Protein AF-A0A2V7YLG4-F1 (afdb_monomer_lite)

Structure (mmCIF, N/CA/C/O backbone):
data_AF-A0A2V7YLG4-F1
#
_entry.id   AF-A0A2V7YLG4-F1
#
loop_
_atom_site.group_PDB
_atom_site.id
_atom_site.type_symbol
_atom_site.label_atom_id
_atom_site.label_alt_id
_atom_site.label_comp_id
_atom_site.label_asym_id
_atom_site.label_entity_id
_atom_site.label_seq_id
_atom_site.pdbx_PDB_ins_code
_atom_site.Cartn_x
_atom_site.Cartn_y
_atom_site.Cartn_z
_atom_site.occupancy
_atom_site.B_iso_or_equiv
_atom_site.auth_seq_id
_atom_site.auth_comp_id
_atom_site.auth_asym_id
_atom_site.auth_atom_id
_atom_site.pdbx_PDB_model_num
ATOM 1 N N . MET A 1 1 ? -43.486 5.850 21.474 1.00 38.31 1 MET A N 1
ATOM 2 C CA . MET A 1 1 ? -43.809 6.821 20.405 1.00 38.31 1 MET A CA 1
ATOM 3 C C . MET A 1 1 ? -42.663 6.849 19.406 1.00 38.31 1 MET A C 1
ATOM 5 O O . MET A 1 1 ? -41.556 7.203 19.781 1.00 38.31 1 MET A O 1
ATOM 9 N N . ARG A 1 2 ? -42.904 6.390 18.172 1.00 46.25 2 ARG A N 1
ATOM 10 C CA . ARG A 1 2 ? -41.951 6.479 17.057 1.00 46.25 2 ARG A CA 1
ATOM 11 C C . ARG A 1 2 ? -42.142 7.842 16.396 1.00 46.25 2 ARG A C 1
ATOM 13 O O . ARG A 1 2 ? -43.247 8.128 15.953 1.00 46.25 2 ARG A O 1
ATOM 20 N N . SER A 1 3 ? -41.095 8.655 16.320 1.00 42.88 3 SER A N 1
ATOM 21 C CA . SER A 1 3 ? -41.074 9.831 15.449 1.00 42.88 3 SER A CA 1
ATOM 22 C C . SER A 1 3 ? -39.848 9.716 14.562 1.00 42.88 3 SER A C 1
ATOM 24 O O . SER A 1 3 ? -38.721 9.927 15.000 1.00 42.88 3 SER A O 1
ATOM 26 N N . GLY A 1 4 ? -40.081 9.256 13.337 1.00 45.41 4 GLY A N 1
ATOM 27 C CA . GLY A 1 4 ? -39.097 9.260 12.272 1.00 45.41 4 GLY A CA 1
ATOM 28 C C . GLY A 1 4 ? -39.316 10.475 11.387 1.00 45.41 4 GLY A C 1
ATOM 29 O O . GLY A 1 4 ? -40.448 10.729 10.989 1.00 45.41 4 GLY A O 1
ATOM 30 N N . ARG A 1 5 ? -38.227 11.163 11.046 1.00 43.59 5 ARG A N 1
ATOM 31 C CA . ARG A 1 5 ? -38.021 11.858 9.769 1.00 43.59 5 ARG A CA 1
ATOM 32 C C . ARG A 1 5 ? -36.516 11.909 9.526 1.00 43.59 5 ARG A C 1
ATOM 34 O O . ARG A 1 5 ? -35.814 12.654 10.196 1.00 43.59 5 ARG A O 1
ATOM 41 N N . ILE A 1 6 ? -36.032 11.109 8.581 1.00 44.06 6 ILE A N 1
ATOM 42 C CA . ILE A 1 6 ? -34.740 11.349 7.940 1.00 44.06 6 ILE A CA 1
ATOM 43 C C . ILE A 1 6 ? -35.091 11.935 6.576 1.00 44.06 6 ILE A C 1
ATOM 45 O O . ILE A 1 6 ? -35.521 11.215 5.678 1.00 44.06 6 ILE A O 1
ATOM 49 N N . SER A 1 7 ? -34.998 13.256 6.454 1.00 42.47 7 SER A N 1
ATOM 50 C CA . SER A 1 7 ? -35.073 13.924 5.158 1.00 42.47 7 SER A CA 1
ATOM 51 C C . SER A 1 7 ? -33.757 13.666 4.431 1.00 42.47 7 SER A C 1
ATOM 53 O O . SER A 1 7 ? -32.727 14.237 4.780 1.00 42.47 7 SER A O 1
ATOM 55 N N . ALA A 1 8 ? -33.785 12.768 3.449 1.00 45.44 8 ALA A N 1
ATOM 56 C CA . ALA A 1 8 ? -32.653 12.478 2.582 1.00 45.44 8 ALA A CA 1
ATOM 57 C C . ALA A 1 8 ? -32.563 13.541 1.475 1.00 45.44 8 ALA A C 1
ATOM 59 O O . ALA A 1 8 ? -33.150 13.400 0.406 1.00 45.44 8 ALA A O 1
ATOM 60 N N . GLY A 1 9 ? -31.832 14.619 1.751 1.00 39.34 9 GLY A N 1
ATOM 61 C CA . GLY A 1 9 ? -31.178 15.411 0.715 1.00 39.34 9 GLY A CA 1
ATOM 62 C C . GLY A 1 9 ? -29.751 14.895 0.568 1.00 39.34 9 GLY A C 1
ATOM 63 O O . GLY A 1 9 ? -29.034 14.815 1.563 1.00 39.34 9 GLY A O 1
ATOM 64 N N . LEU A 1 10 ? -29.346 14.506 -0.642 1.00 50.34 10 LEU A N 1
ATOM 65 C CA . LEU A 1 10 ? -27.960 14.154 -0.959 1.00 50.34 10 LEU A CA 1
ATOM 66 C C . LEU A 1 10 ? -27.078 15.402 -0.798 1.00 50.34 10 LEU A C 1
ATOM 68 O O . LEU A 1 10 ? -26.849 16.142 -1.749 1.00 50.34 10 LEU A O 1
ATOM 72 N N . ALA A 1 11 ? -26.612 15.645 0.424 1.00 51.00 11 ALA A N 1
ATOM 73 C CA . ALA A 1 11 ? -25.579 16.617 0.734 1.00 51.00 11 ALA A CA 1
ATOM 74 C C . ALA A 1 11 ? -24.262 15.862 0.943 1.00 51.00 11 ALA A C 1
ATOM 76 O O . ALA A 1 11 ? -24.116 15.086 1.889 1.00 51.00 11 ALA A O 1
ATOM 77 N N . LEU A 1 12 ? -23.297 16.080 0.050 1.00 59.91 12 LEU A N 1
ATOM 78 C CA . LEU A 1 12 ? -21.903 15.722 0.298 1.00 59.91 12 LEU A CA 1
ATOM 79 C C . LEU A 1 12 ? -21.406 16.539 1.501 1.00 59.91 12 LEU A C 1
ATOM 81 O O . LEU A 1 12 ? -21.325 17.760 1.424 1.00 59.91 12 LEU A O 1
ATOM 85 N N . GLY A 1 13 ? -21.082 15.850 2.600 1.00 60.09 13 GLY A N 1
ATOM 86 C CA . GLY A 1 13 ? -20.303 16.395 3.715 1.00 60.09 13 GLY A CA 1
ATOM 87 C C . GLY A 1 13 ? -21.036 17.386 4.621 1.00 60.09 13 GLY A C 1
ATOM 88 O O . GLY A 1 13 ? -20.608 18.527 4.760 1.00 60.09 13 GLY A O 1
ATOM 89 N N . VAL A 1 14 ? -22.102 16.959 5.302 1.00 60.97 14 VAL A N 1
ATOM 90 C CA . VAL A 1 14 ? -22.612 17.719 6.454 1.00 60.97 14 VAL A CA 1
ATOM 91 C C . VAL A 1 14 ? -21.667 17.462 7.627 1.00 60.97 14 VAL A C 1
ATOM 93 O O . VAL A 1 14 ? -21.508 16.319 8.052 1.00 60.97 14 VAL A O 1
ATOM 96 N N . GLY A 1 15 ? -21.006 18.517 8.109 1.00 63.91 15 GLY A N 1
ATOM 97 C CA . GLY A 1 15 ? -20.084 18.462 9.239 1.00 63.91 15 GLY A CA 1
ATOM 98 C C . GLY A 1 15 ? -20.705 17.754 10.442 1.00 63.91 15 GLY A C 1
ATOM 99 O O . GLY A 1 15 ? -21.660 18.240 11.042 1.00 63.91 15 GLY A O 1
ATOM 100 N N . GLY A 1 16 ? -20.144 16.598 10.781 1.00 75.50 16 GLY A N 1
ATOM 101 C CA . GLY A 1 16 ? -20.415 15.854 12.003 1.00 75.50 16 GLY A CA 1
ATOM 102 C C . GLY A 1 16 ? -19.095 15.592 12.717 1.00 75.50 16 GLY A C 1
ATOM 103 O O . GLY A 1 16 ? -18.063 15.405 12.068 1.00 75.50 16 GLY A O 1
ATOM 104 N N . GLN A 1 17 ? -19.105 15.609 14.049 1.00 85.06 17 GLN A N 1
ATOM 105 C CA . GLN A 1 17 ? -17.917 15.244 14.818 1.00 85.06 17 GLN A CA 1
ATOM 106 C C . GLN A 1 17 ? -17.560 13.781 14.545 1.00 85.06 17 GLN A C 1
ATOM 108 O O . GLN A 1 17 ? -18.426 12.906 14.597 1.00 85.06 17 GLN A O 1
ATOM 113 N N . ALA A 1 18 ? -16.283 13.514 14.270 1.00 88.06 18 ALA A N 1
ATOM 114 C CA . ALA A 1 18 ? -15.790 12.151 14.157 1.00 88.06 18 ALA A CA 1
ATOM 115 C C . ALA A 1 18 ? -15.971 11.435 15.505 1.00 88.06 18 ALA A C 1
ATOM 117 O O . ALA A 1 18 ? -15.429 11.863 16.524 1.00 88.06 18 ALA A O 1
ATOM 118 N N . THR A 1 19 ? -16.744 10.352 15.513 1.00 92.00 19 THR A N 1
ATOM 119 C CA . THR A 1 19 ? -16.900 9.489 16.686 1.00 92.00 19 THR A CA 1
ATOM 120 C C . THR A 1 19 ? -15.867 8.374 16.631 1.00 92.00 19 THR A C 1
ATOM 122 O O . THR A 1 19 ? -15.816 7.630 15.650 1.00 92.00 19 THR A O 1
ATOM 125 N N . CYS A 1 20 ? -15.071 8.228 17.686 1.00 93.69 20 CYS A N 1
ATOM 126 C CA . CYS A 1 20 ? -14.051 7.187 17.781 1.00 93.69 20 CYS A CA 1
ATOM 127 C C . CYS A 1 20 ? -14.542 6.012 18.638 1.00 93.69 20 CYS A C 1
ATOM 129 O O . CYS A 1 20 ? -15.248 6.199 19.625 1.00 93.69 20 CYS A O 1
ATOM 131 N N . THR A 1 21 ? -14.124 4.800 18.281 1.00 96.19 21 THR A N 1
ATOM 132 C CA . THR A 1 21 ? -14.285 3.579 19.084 1.00 96.19 21 THR A CA 1
ATOM 133 C C . THR A 1 21 ? -13.039 2.705 18.920 1.00 96.19 21 THR A C 1
ATOM 135 O O . THR A 1 21 ? -12.197 2.990 18.064 1.00 96.19 21 THR A O 1
ATOM 138 N N . THR A 1 22 ? -12.885 1.655 19.729 1.00 96.38 22 THR A N 1
ATOM 139 C CA . THR A 1 22 ? -11.773 0.710 19.554 1.00 96.38 22 THR A CA 1
ATOM 140 C C . THR A 1 22 ? -12.001 -0.163 18.322 1.00 96.38 22 THR A C 1
ATOM 142 O O . THR A 1 22 ? -13.138 -0.472 17.957 1.00 96.38 22 THR A O 1
ATOM 145 N N . ALA A 1 23 ? -10.912 -0.598 17.685 1.00 94.75 23 ALA A N 1
ATOM 146 C CA . ALA A 1 23 ? -10.998 -1.511 16.549 1.00 94.75 23 ALA A CA 1
ATOM 147 C C . ALA A 1 23 ? -11.717 -2.818 16.928 1.00 94.75 23 ALA A C 1
ATOM 149 O O . ALA A 1 23 ? -12.537 -3.302 16.160 1.00 94.75 23 ALA A O 1
ATOM 150 N N . GLU A 1 24 ? -11.471 -3.353 18.125 1.00 96.88 24 GLU A N 1
ATOM 151 C CA . GLU A 1 24 ? -12.115 -4.584 18.604 1.00 96.88 24 GLU A CA 1
ATOM 152 C C . GLU A 1 24 ? -13.618 -4.410 18.825 1.00 96.88 24 GLU A C 1
ATOM 154 O O . GLU A 1 24 ? -14.400 -5.263 18.408 1.00 96.88 24 GLU A O 1
ATOM 159 N N . ALA A 1 25 ? -14.040 -3.286 19.417 1.00 97.12 25 ALA A N 1
ATOM 160 C CA . ALA A 1 25 ? -15.457 -2.982 19.590 1.00 97.12 25 ALA A CA 1
ATOM 161 C C . ALA A 1 25 ? -16.161 -2.793 18.238 1.00 97.12 25 ALA A C 1
ATOM 163 O O . ALA A 1 25 ? -17.306 -3.209 18.084 1.00 97.12 25 ALA A O 1
ATOM 164 N N . TRP A 1 26 ? -15.480 -2.199 17.253 1.00 96.56 26 TRP A N 1
ATOM 165 C CA . TRP A 1 26 ? -16.018 -2.030 15.902 1.00 96.56 26 TRP A CA 1
ATOM 166 C C . TRP A 1 26 ? -16.092 -3.350 15.122 1.00 96.56 26 TRP A C 1
ATOM 168 O O . TRP A 1 26 ? -17.088 -3.617 14.455 1.00 96.56 26 TRP A O 1
ATOM 178 N N . LEU A 1 27 ? -15.052 -4.185 15.214 1.00 96.00 27 LEU A N 1
ATOM 179 C CA . LEU A 1 27 ? -14.948 -5.460 14.498 1.00 96.00 27 LEU A CA 1
ATOM 180 C C . LEU A 1 27 ? -15.719 -6.606 15.172 1.00 96.00 27 LEU A C 1
ATOM 182 O O . LEU A 1 27 ? -15.936 -7.637 14.538 1.00 96.00 27 LEU A O 1
ATOM 186 N N . GLY A 1 28 ? -16.081 -6.471 16.452 1.00 97.00 28 GLY A N 1
ATOM 187 C CA . GLY A 1 28 ? -16.725 -7.527 17.242 1.00 97.00 28 GLY A CA 1
ATOM 188 C C . GLY A 1 28 ? -15.820 -8.730 17.537 1.00 97.00 28 GLY A C 1
ATOM 189 O O . GLY A 1 28 ? -16.311 -9.813 17.847 1.00 97.00 28 GLY A O 1
ATOM 190 N N . ARG A 1 29 ? -14.500 -8.566 17.410 1.00 96.19 29 ARG A N 1
ATOM 191 C CA . ARG A 1 29 ? -13.491 -9.610 17.645 1.00 96.19 29 ARG A CA 1
ATOM 192 C C . ARG A 1 29 ? -12.207 -8.994 18.173 1.00 96.19 29 ARG A C 1
ATOM 194 O O . ARG A 1 29 ? -11.919 -7.834 17.884 1.00 96.19 29 ARG A O 1
ATOM 201 N N . SER A 1 30 ? -11.420 -9.797 18.884 1.00 94.62 30 SER A N 1
ATOM 202 C CA . SER A 1 30 ? -10.083 -9.374 19.291 1.00 94.62 30 SER A CA 1
ATOM 203 C C . SER A 1 30 ? -9.149 -9.270 18.082 1.00 94.62 30 SER A C 1
ATOM 205 O O . SER A 1 30 ? -9.327 -9.970 17.073 1.00 94.62 30 SER A O 1
ATOM 207 N N . LEU A 1 31 ? -8.188 -8.352 18.170 1.00 91.81 31 LEU A N 1
ATOM 208 C CA . LEU A 1 31 ? -7.134 -8.211 17.171 1.00 91.81 31 LEU A CA 1
ATOM 209 C C . LEU A 1 31 ? -6.133 -9.365 17.279 1.00 91.81 31 LEU A C 1
ATOM 211 O O . LEU A 1 31 ? -5.921 -9.932 18.348 1.00 91.81 31 LEU A O 1
ATOM 215 N N . GLU A 1 32 ? -5.487 -9.692 16.160 1.00 89.38 32 GLU A N 1
ATOM 216 C CA . GLU A 1 32 ? -4.364 -10.629 16.183 1.00 89.38 32 GLU A CA 1
ATOM 217 C C . GLU A 1 32 ? -3.224 -10.033 17.030 1.00 89.38 32 GLU A C 1
ATOM 219 O O . GLU A 1 32 ? -2.826 -8.890 16.782 1.00 89.38 32 GLU A O 1
ATOM 224 N N . PRO A 1 33 ? -2.679 -10.775 18.013 1.00 85.56 33 PRO A N 1
ATOM 225 C CA . PRO A 1 33 ? -1.611 -10.271 18.876 1.00 85.56 33 PRO A CA 1
ATOM 226 C C . PRO A 1 33 ? -0.280 -10.112 18.126 1.00 85.56 33 PRO A C 1
ATOM 228 O O . PRO A 1 33 ?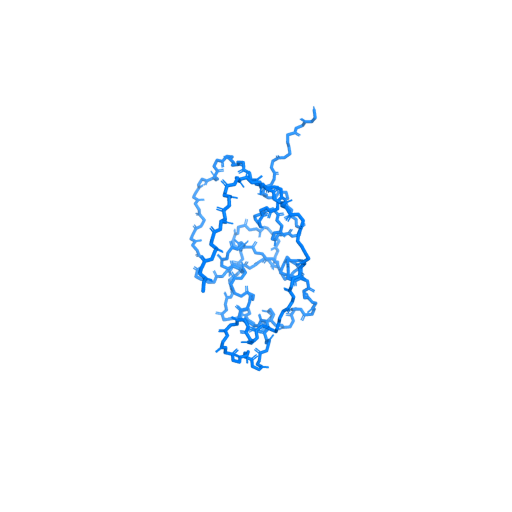 0.579 -9.342 18.552 1.00 85.56 33 PRO A O 1
ATOM 231 N N . ASP A 1 34 ? -0.104 -10.825 17.008 1.00 84.56 34 ASP A N 1
ATOM 232 C CA . ASP A 1 34 ? 1.037 -10.654 16.112 1.00 84.56 34 ASP A CA 1
ATOM 233 C C . ASP A 1 34 ? 0.729 -9.604 15.035 1.00 84.56 34 ASP A C 1
ATOM 235 O O . ASP A 1 34 ? -0.041 -9.835 14.102 1.00 84.56 34 ASP A O 1
ATOM 239 N N . SER A 1 35 ? 1.380 -8.446 15.142 1.00 78.38 35 SER A N 1
ATOM 240 C CA . SER A 1 35 ? 1.297 -7.356 14.168 1.00 78.38 35 SER A CA 1
ATOM 241 C C . SER A 1 35 ? 2.426 -7.392 13.127 1.00 78.38 35 SER A C 1
ATOM 243 O O . SER A 1 35 ? 2.787 -6.354 12.563 1.00 78.38 35 SER A O 1
ATOM 245 N N . SER A 1 36 ? 3.049 -8.552 12.896 1.00 81.94 36 SER A N 1
ATOM 246 C CA . SER A 1 36 ? 4.165 -8.688 11.962 1.00 81.94 36 SER A CA 1
ATOM 247 C C . SER A 1 36 ? 3.780 -8.269 10.532 1.00 81.94 36 SER A C 1
ATOM 249 O O . SER A 1 36 ? 2.820 -8.787 9.952 1.00 81.94 36 SER A O 1
ATOM 251 N N . PRO A 1 37 ? 4.576 -7.405 9.872 1.00 78.75 37 PRO A N 1
ATOM 252 C CA . PRO A 1 37 ? 4.320 -6.980 8.496 1.00 78.75 37 PRO A CA 1
ATOM 253 C C . PRO A 1 37 ? 4.620 -8.078 7.462 1.00 78.75 37 PRO A C 1
ATOM 255 O O . PRO A 1 37 ? 4.499 -7.842 6.258 1.00 78.75 37 PRO A O 1
ATOM 258 N N . GLY A 1 38 ? 5.017 -9.283 7.890 1.00 79.88 38 GLY A N 1
ATOM 259 C CA . GLY A 1 38 ? 5.469 -10.356 7.003 1.00 79.88 38 GLY A CA 1
ATOM 260 C C . GLY A 1 38 ? 4.450 -10.741 5.926 1.00 79.88 38 GLY A C 1
ATOM 261 O O . GLY A 1 38 ? 4.828 -11.015 4.791 1.00 79.88 38 GLY A O 1
ATOM 262 N N . ALA A 1 39 ? 3.154 -10.690 6.238 1.00 83.62 39 ALA A N 1
ATOM 263 C CA . ALA A 1 39 ? 2.094 -10.980 5.272 1.00 83.62 39 ALA A CA 1
ATOM 264 C C . ALA A 1 39 ? 1.642 -9.747 4.462 1.00 83.62 39 ALA A C 1
ATOM 266 O O . ALA A 1 39 ? 0.863 -9.882 3.518 1.00 83.62 39 ALA A O 1
ATOM 267 N N . MET A 1 40 ? 2.093 -8.544 4.821 1.00 87.81 40 MET A N 1
ATOM 268 C 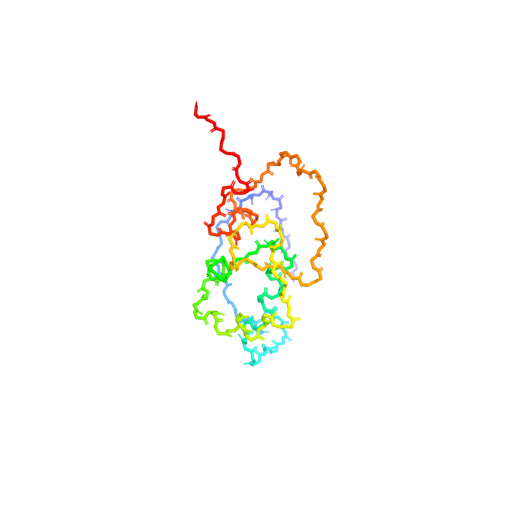CA . MET A 1 40 ? 1.756 -7.305 4.118 1.00 87.81 40 MET A CA 1
ATOM 269 C C . MET A 1 40 ? 2.634 -7.112 2.875 1.00 87.81 40 MET A C 1
ATOM 271 O O . MET A 1 40 ? 2.104 -6.795 1.813 1.00 87.81 40 MET A O 1
ATOM 275 N N . VAL A 1 41 ? 3.934 -7.420 2.956 1.00 86.00 41 VAL A N 1
ATOM 276 C CA . VAL A 1 41 ? 4.861 -7.280 1.813 1.00 86.00 41 VAL A CA 1
ATOM 277 C C . VAL A 1 41 ? 4.424 -8.109 0.590 1.00 86.00 41 VAL A C 1
ATOM 279 O O . VAL A 1 41 ? 4.339 -7.542 -0.499 1.00 86.00 41 VAL A O 1
ATOM 282 N N . PRO A 1 42 ? 4.070 -9.408 0.707 1.00 84.38 42 PRO A N 1
ATOM 283 C CA . PRO A 1 42 ? 3.616 -10.190 -0.445 1.00 84.38 42 PRO A CA 1
ATOM 284 C C . PRO A 1 42 ? 2.297 -9.680 -1.034 1.00 84.38 42 PRO A C 1
ATOM 286 O O . PRO A 1 42 ? 2.123 -9.717 -2.249 1.00 84.38 42 PRO A O 1
ATOM 289 N N . ARG A 1 43 ? 1.378 -9.177 -0.195 1.00 87.12 43 ARG A N 1
ATOM 290 C CA . ARG A 1 43 ? 0.110 -8.587 -0.656 1.00 87.12 43 ARG A CA 1
ATOM 291 C C . ARG A 1 43 ? 0.349 -7.306 -1.445 1.00 87.12 43 ARG A C 1
ATOM 293 O O . ARG A 1 43 ? -0.230 -7.140 -2.511 1.00 87.12 43 ARG A O 1
ATOM 300 N N . TYR A 1 44 ? 1.236 -6.447 -0.952 1.00 89.75 44 TYR A N 1
ATOM 301 C CA . TYR A 1 44 ? 1.648 -5.246 -1.664 1.00 89.75 44 TYR A CA 1
ATOM 302 C C . TYR A 1 44 ? 2.270 -5.594 -3.025 1.00 89.75 44 TYR A C 1
ATOM 304 O O . TYR A 1 44 ? 1.854 -5.051 -4.041 1.00 89.75 44 TYR A O 1
ATOM 312 N N . LEU A 1 45 ? 3.192 -6.562 -3.077 1.00 86.50 45 LEU A N 1
ATOM 313 C CA . LEU A 1 45 ? 3.817 -6.989 -4.334 1.00 86.50 45 LEU A CA 1
ATOM 314 C C . LEU A 1 45 ? 2.830 -7.630 -5.317 1.00 86.50 45 LEU A C 1
ATOM 316 O O . LEU A 1 45 ? 3.020 -7.509 -6.522 1.00 86.50 45 LEU A O 1
ATOM 320 N N . ALA A 1 46 ? 1.788 -8.307 -4.833 1.00 85.12 46 ALA A N 1
ATOM 321 C CA . ALA A 1 46 ? 0.743 -8.859 -5.692 1.00 85.12 46 ALA A CA 1
ATOM 322 C C . ALA A 1 46 ? -0.162 -7.769 -6.294 1.00 85.12 46 ALA A C 1
ATOM 324 O O . ALA A 1 46 ? -0.670 -7.950 -7.396 1.00 85.12 46 ALA A O 1
ATOM 325 N N . ALA A 1 47 ? -0.360 -6.656 -5.581 1.00 86.88 47 ALA A N 1
ATOM 326 C CA . ALA A 1 47 ? -1.218 -5.555 -6.016 1.00 86.88 47 ALA A CA 1
ATOM 327 C C . ALA A 1 47 ? -0.478 -4.507 -6.863 1.00 86.88 47 ALA A C 1
ATOM 329 O O . ALA A 1 47 ? -1.029 -4.008 -7.840 1.00 86.88 47 ALA A O 1
ATOM 330 N N . PHE A 1 48 ? 0.758 -4.176 -6.485 1.00 85.31 48 PHE A N 1
ATOM 331 C CA . PHE A 1 48 ? 1.512 -3.044 -7.031 1.00 85.31 48 PHE A CA 1
ATOM 332 C C . PHE A 1 48 ? 2.876 -3.445 -7.596 1.00 85.31 48 PHE A C 1
ATOM 334 O O . PHE A 1 48 ? 3.585 -2.604 -8.126 1.00 85.31 48 PHE A O 1
ATOM 341 N N . GLY A 1 49 ? 3.273 -4.716 -7.498 1.00 82.00 49 GLY A N 1
ATOM 342 C CA . GLY A 1 49 ? 4.549 -5.162 -8.045 1.00 82.00 49 GLY A CA 1
ATOM 343 C C . GLY A 1 49 ? 4.633 -5.006 -9.573 1.00 82.00 49 GLY A C 1
ATOM 344 O O . GLY A 1 49 ? 3.611 -5.031 -10.261 1.00 82.00 49 GLY A O 1
ATOM 345 N N . PRO A 1 50 ? 5.850 -4.909 -10.135 1.00 85.44 50 PRO A N 1
ATOM 346 C CA . PRO A 1 50 ? 7.135 -5.090 -9.461 1.00 85.44 50 PRO A CA 1
ATOM 347 C C . PRO A 1 50 ? 7.631 -3.854 -8.687 1.00 85.44 50 PRO A C 1
ATOM 349 O O . PRO A 1 50 ? 7.819 -2.794 -9.272 1.00 85.44 50 PRO A O 1
ATOM 352 N N . ALA A 1 51 ? 7.987 -4.024 -7.409 1.00 86.25 51 ALA A N 1
ATOM 353 C CA . ALA A 1 51 ? 8.318 -2.932 -6.485 1.00 86.25 51 ALA A CA 1
ATOM 354 C C . ALA A 1 51 ? 9.634 -3.177 -5.700 1.00 86.25 51 ALA A C 1
ATOM 356 O O . ALA A 1 51 ? 10.147 -4.297 -5.669 1.00 86.25 51 ALA A O 1
ATOM 357 N N . THR A 1 52 ? 10.234 -2.130 -5.119 1.00 86.81 52 THR A N 1
ATOM 358 C CA . THR A 1 52 ? 11.435 -2.217 -4.260 1.00 86.81 52 THR A CA 1
ATOM 359 C C . THR A 1 52 ? 11.024 -2.215 -2.789 1.00 86.81 52 THR A C 1
ATOM 361 O O . THR A 1 52 ? 9.913 -1.810 -2.456 1.00 86.81 52 THR A O 1
ATOM 364 N N . VAL A 1 53 ? 11.932 -2.577 -1.873 1.00 87.31 53 VAL A N 1
ATOM 365 C CA . VAL A 1 53 ? 11.693 -2.398 -0.424 1.00 87.31 53 VAL A CA 1
ATOM 366 C C . VAL A 1 53 ? 11.348 -0.946 -0.095 1.00 87.31 53 VAL A C 1
ATOM 368 O O . VAL A 1 53 ? 10.450 -0.703 0.704 1.00 87.31 53 VAL A O 1
ATOM 371 N N . ARG A 1 54 ? 12.019 0.015 -0.740 1.00 88.56 54 ARG A N 1
ATOM 372 C CA . ARG A 1 54 ? 11.768 1.444 -0.532 1.00 88.56 54 ARG A CA 1
ATOM 373 C C . ARG A 1 54 ? 10.335 1.824 -0.900 1.00 88.56 54 ARG A C 1
ATOM 375 O O . ARG A 1 54 ? 9.711 2.560 -0.146 1.00 88.56 54 ARG A O 1
ATOM 382 N N . ASP A 1 55 ? 9.810 1.281 -1.997 1.00 89.50 55 ASP A N 1
ATOM 383 C CA . ASP A 1 55 ? 8.424 1.516 -2.416 1.00 89.50 55 ASP A CA 1
ATOM 384 C C . ASP A 1 55 ? 7.430 1.033 -1.347 1.00 89.50 55 ASP A C 1
ATOM 386 O O . ASP A 1 55 ? 6.539 1.784 -0.954 1.00 89.50 55 ASP A O 1
ATOM 390 N N . VAL A 1 56 ? 7.656 -0.158 -0.775 1.00 89.94 56 VAL A N 1
ATOM 391 C CA . VAL A 1 56 ? 6.839 -0.682 0.337 1.00 89.94 56 VAL A CA 1
ATOM 392 C C . VAL A 1 56 ? 6.897 0.248 1.550 1.00 89.94 56 VAL A C 1
ATOM 394 O O . VAL A 1 56 ? 5.869 0.525 2.159 1.00 89.94 56 VAL A O 1
ATOM 397 N N . GLN A 1 57 ? 8.089 0.731 1.911 1.00 91.06 57 GLN A N 1
ATOM 398 C CA . GLN A 1 57 ? 8.278 1.602 3.074 1.00 91.06 57 GLN A CA 1
ATOM 399 C C . GLN A 1 57 ? 7.580 2.953 2.909 1.00 91.06 57 GLN A C 1
ATOM 401 O O . GLN A 1 57 ? 6.969 3.438 3.858 1.00 91.06 57 GLN A O 1
ATOM 406 N N . VAL A 1 58 ? 7.659 3.550 1.717 1.00 90.81 58 VAL A N 1
ATOM 407 C CA . VAL A 1 58 ? 6.973 4.811 1.404 1.00 90.81 58 VAL A CA 1
ATOM 408 C C . VAL A 1 58 ? 5.460 4.619 1.443 1.00 90.81 58 VAL A C 1
ATOM 410 O O . VAL A 1 58 ? 4.767 5.429 2.050 1.00 90.81 58 VAL A O 1
ATOM 413 N N . TRP A 1 59 ? 4.954 3.532 0.858 1.00 91.06 59 TRP A N 1
ATOM 414 C CA . TRP A 1 59 ? 3.525 3.232 0.848 1.00 91.06 59 TRP A CA 1
ATOM 415 C C . TRP A 1 59 ? 2.968 2.934 2.247 1.00 91.06 59 TRP A C 1
ATOM 417 O O . TRP A 1 59 ? 1.911 3.442 2.613 1.00 91.06 59 TRP A O 1
ATOM 427 N N . SER A 1 60 ? 3.665 2.117 3.041 1.00 90.75 60 SER A N 1
ATOM 428 C CA . SER A 1 60 ? 3.157 1.661 4.339 1.00 90.75 60 SER A CA 1
ATOM 429 C C . SER A 1 60 ? 3.531 2.575 5.509 1.00 90.75 60 SER A C 1
ATOM 431 O O . SER A 1 60 ? 3.059 2.350 6.622 1.00 90.75 60 SER A O 1
ATOM 433 N N . GLY A 1 61 ? 4.460 3.516 5.314 1.00 90.62 61 GLY A N 1
ATOM 434 C CA . GLY A 1 61 ? 5.061 4.319 6.385 1.00 90.62 61 GLY A CA 1
ATOM 435 C C . GLY A 1 61 ? 5.931 3.523 7.371 1.00 90.62 61 GLY A C 1
ATOM 436 O O . GLY A 1 61 ? 6.362 4.066 8.387 1.00 90.62 61 GLY A O 1
ATOM 437 N N . LEU A 1 62 ? 6.203 2.239 7.104 1.00 90.44 62 LEU A N 1
ATOM 438 C CA . LEU A 1 62 ? 7.005 1.401 7.998 1.00 90.44 62 LEU A CA 1
ATOM 439 C C . LEU A 1 62 ? 8.486 1.514 7.656 1.00 90.44 62 LEU A C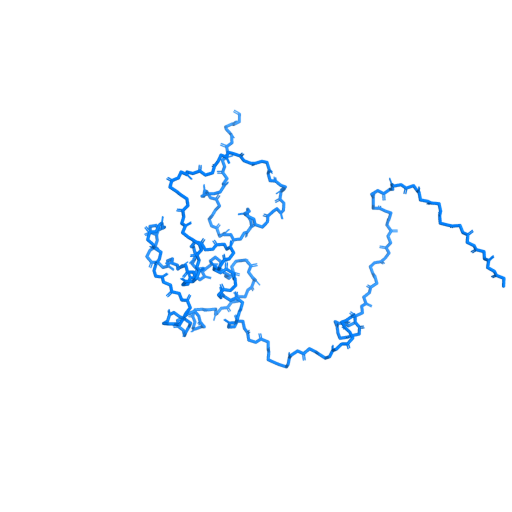 1
ATOM 441 O O . LEU A 1 62 ? 8.899 1.498 6.497 1.00 90.44 62 LEU A O 1
ATOM 445 N N . THR A 1 63 ? 9.316 1.555 8.690 1.00 87.00 63 THR A N 1
ATOM 446 C CA . THR A 1 63 ? 10.771 1.549 8.541 1.00 87.00 63 THR A CA 1
ATOM 447 C C . THR A 1 63 ? 11.336 0.146 8.767 1.00 87.00 63 THR A C 1
ATOM 449 O O . THR A 1 63 ? 10.629 -0.774 9.172 1.00 87.00 63 THR A O 1
ATOM 452 N N . ARG A 1 64 ? 12.629 -0.038 8.466 1.00 84.00 64 ARG A N 1
ATOM 453 C CA . ARG A 1 64 ? 13.381 -1.278 8.752 1.00 84.00 64 ARG A CA 1
ATOM 454 C C . ARG A 1 64 ? 12.783 -2.553 8.129 1.00 84.00 64 ARG A C 1
ATOM 456 O O . ARG A 1 64 ? 12.993 -3.652 8.633 1.00 84.00 64 ARG A O 1
ATOM 463 N N . LEU A 1 65 ? 12.106 -2.430 6.984 1.00 86.31 65 LEU A N 1
ATOM 464 C CA . LEU A 1 65 ? 11.543 -3.579 6.263 1.00 86.31 65 LEU A CA 1
ATOM 465 C C . LEU A 1 65 ? 12.595 -4.428 5.531 1.00 86.31 65 LEU A C 1
ATOM 467 O O . LEU A 1 65 ? 12.264 -5.525 5.095 1.00 86.31 65 LEU A O 1
ATOM 471 N N . GLY A 1 66 ? 13.847 -3.967 5.423 1.00 81.44 66 GLY A N 1
ATOM 472 C CA . GLY A 1 66 ? 14.922 -4.664 4.702 1.00 81.44 66 GLY A CA 1
ATOM 473 C C . GLY A 1 66 ? 15.173 -6.095 5.189 1.00 81.44 66 GLY A C 1
ATOM 474 O O . GLY A 1 66 ? 15.196 -7.020 4.385 1.00 81.44 66 GLY A O 1
ATOM 475 N N . GLU A 1 67 ? 15.271 -6.311 6.502 1.00 83.25 67 GLU A N 1
ATOM 476 C CA . GLU A 1 67 ? 15.482 -7.658 7.055 1.00 83.25 67 GLU A CA 1
ATOM 477 C C . GLU A 1 67 ? 14.293 -8.591 6.788 1.00 83.25 67 GLU A C 1
ATOM 479 O O . GLU A 1 67 ? 14.465 -9.771 6.488 1.00 83.25 67 GLU A O 1
ATOM 484 N N . MET A 1 68 ? 13.068 -8.067 6.893 1.00 82.44 68 MET A N 1
ATOM 485 C CA . MET A 1 68 ? 11.853 -8.832 6.607 1.00 82.44 68 MET A CA 1
ATOM 486 C C . MET A 1 68 ? 11.791 -9.218 5.130 1.00 82.44 68 MET A C 1
ATOM 488 O O . MET A 1 68 ? 11.506 -10.362 4.785 1.00 82.44 68 MET A O 1
ATOM 492 N N . ALA A 1 69 ? 12.088 -8.254 4.270 1.00 78.31 69 ALA A N 1
ATOM 493 C CA . ALA A 1 69 ? 12.169 -8.422 2.838 1.00 78.31 69 ALA A CA 1
ATOM 494 C C . ALA A 1 69 ? 13.181 -9.509 2.438 1.00 78.31 69 ALA A C 1
ATOM 496 O O . ALA A 1 69 ? 12.824 -10.404 1.675 1.00 78.31 69 ALA A O 1
ATOM 497 N N . GLU A 1 70 ? 14.389 -9.508 3.010 1.00 81.56 70 GLU A N 1
ATOM 498 C CA . GLU A 1 70 ? 15.387 -10.560 2.766 1.00 81.56 70 GLU A CA 1
ATOM 499 C C . GLU A 1 70 ? 14.923 -11.938 3.263 1.00 81.56 70 GLU A C 1
ATOM 501 O O . GLU A 1 70 ? 15.078 -12.934 2.556 1.00 81.56 70 GLU A O 1
ATOM 506 N N . ARG A 1 71 ? 14.252 -12.018 4.422 1.00 83.25 71 ARG A N 1
ATOM 507 C CA . ARG A 1 71 ? 13.650 -13.280 4.903 1.00 83.25 71 ARG A CA 1
ATOM 508 C C . ARG A 1 71 ? 12.557 -13.814 3.972 1.00 83.25 71 ARG A C 1
ATOM 510 O O . ARG A 1 71 ? 12.425 -15.027 3.804 1.00 83.25 71 ARG A O 1
ATOM 517 N N . LEU A 1 72 ? 11.762 -12.929 3.372 1.00 77.88 72 LEU A N 1
ATOM 518 C CA . LEU A 1 72 ? 10.677 -13.292 2.453 1.00 77.88 72 LEU A CA 1
ATOM 519 C C . LEU A 1 72 ? 11.169 -13.572 1.030 1.00 77.88 72 LEU A C 1
ATOM 521 O O . LEU A 1 72 ? 10.506 -14.305 0.291 1.00 77.88 72 LEU A O 1
ATOM 525 N N . ARG A 1 73 ? 12.337 -13.043 0.657 1.00 73.62 73 ARG A N 1
ATOM 526 C CA . ARG A 1 73 ? 12.945 -13.155 -0.672 1.00 73.62 73 ARG A CA 1
ATOM 527 C C . ARG A 1 73 ? 12.941 -14.584 -1.241 1.00 73.62 73 ARG A C 1
ATOM 529 O O . ARG A 1 73 ? 12.421 -14.760 -2.345 1.00 73.62 73 ARG A O 1
ATOM 536 N N . PRO A 1 74 ? 13.393 -15.632 -0.524 1.00 73.44 74 PRO A N 1
ATOM 537 C CA . PRO A 1 74 ? 13.372 -17.003 -1.040 1.00 73.44 74 PRO A CA 1
ATOM 538 C C . PRO A 1 74 ? 11.976 -17.635 -1.082 1.00 73.44 74 PRO A C 1
ATOM 540 O O . PRO A 1 74 ? 11.777 -18.602 -1.810 1.00 73.44 74 PRO A O 1
ATOM 543 N N . ARG A 1 75 ? 10.951 -17.081 -0.412 1.00 70.44 75 ARG A N 1
ATOM 544 C CA . ARG A 1 75 ? 9.604 -17.693 -0.332 1.00 70.44 75 ARG A CA 1
ATOM 545 C C . ARG A 1 75 ? 8.495 -16.977 -1.110 1.00 70.44 75 ARG A C 1
ATOM 547 O O . ARG A 1 75 ? 7.668 -17.666 -1.692 1.00 70.44 75 ARG A O 1
ATOM 554 N N . ALA A 1 76 ? 8.521 -15.651 -1.231 1.00 66.06 76 ALA A N 1
ATOM 555 C CA . ALA A 1 76 ? 7.424 -14.877 -1.828 1.00 66.06 76 ALA A CA 1
ATOM 556 C C . ALA A 1 76 ? 7.798 -14.034 -3.063 1.00 66.06 76 ALA A C 1
ATOM 558 O O . ALA A 1 76 ? 6.903 -13.629 -3.806 1.00 66.06 76 ALA A O 1
ATOM 559 N N . CYS A 1 77 ? 9.091 -13.799 -3.308 1.00 71.38 77 CYS A N 1
ATOM 560 C CA . CYS A 1 77 ? 9.558 -12.818 -4.289 1.00 71.38 77 CYS A CA 1
ATOM 561 C C . CYS A 1 77 ? 10.383 -13.453 -5.416 1.00 71.38 77 CYS A C 1
ATOM 563 O O . CYS A 1 77 ? 11.263 -14.281 -5.165 1.00 71.38 77 CYS A O 1
ATOM 565 N N . ALA A 1 78 ? 10.142 -13.030 -6.656 1.00 69.75 78 ALA A N 1
ATOM 566 C CA . ALA A 1 78 ? 11.024 -13.281 -7.795 1.00 69.75 78 ALA A CA 1
ATOM 567 C C . ALA A 1 78 ? 11.695 -11.968 -8.242 1.00 69.75 78 ALA A C 1
ATOM 569 O O . ALA A 1 78 ? 11.079 -10.906 -8.094 1.00 69.75 78 ALA A O 1
ATOM 570 N N . PRO A 1 79 ? 12.931 -12.007 -8.781 1.00 67.31 79 PRO A N 1
ATOM 571 C CA . PRO A 1 79 ? 13.518 -10.853 -9.456 1.00 67.31 79 PRO A CA 1
ATOM 572 C C . PRO A 1 79 ? 12.567 -10.335 -10.538 1.00 67.31 79 PRO A C 1
ATOM 574 O O . PRO A 1 79 ? 11.985 -11.123 -11.284 1.00 67.31 79 PRO A O 1
ATOM 577 N N . SER A 1 80 ? 12.387 -9.018 -10.618 1.00 69.50 80 SER A N 1
ATOM 578 C CA . SER A 1 80 ? 11.593 -8.424 -11.692 1.00 69.50 80 SER A CA 1
ATOM 579 C C . SER A 1 80 ? 12.336 -8.540 -13.022 1.00 69.50 80 SER A C 1
ATOM 581 O O . SER A 1 80 ? 13.451 -8.045 -13.149 1.00 69.50 80 SER A O 1
ATOM 583 N N . ALA A 1 81 ? 11.698 -9.130 -14.034 1.00 65.31 81 ALA A N 1
ATOM 584 C CA . ALA A 1 81 ? 12.197 -9.128 -15.415 1.00 65.31 81 ALA A CA 1
ATOM 585 C C . ALA A 1 81 ? 11.874 -7.820 -16.164 1.00 65.31 81 ALA A C 1
ATOM 587 O O . ALA A 1 81 ? 12.196 -7.664 -17.336 1.00 65.31 81 ALA A O 1
ATOM 588 N N . THR A 1 82 ? 11.156 -6.907 -15.511 1.00 59.41 82 THR A N 1
ATOM 589 C CA . THR A 1 82 ? 10.387 -5.858 -16.184 1.00 59.41 82 THR A CA 1
ATOM 590 C C . THR A 1 82 ? 10.798 -4.455 -15.759 1.00 59.41 82 THR A C 1
ATOM 592 O O . THR A 1 82 ? 10.571 -3.506 -16.503 1.00 59.41 8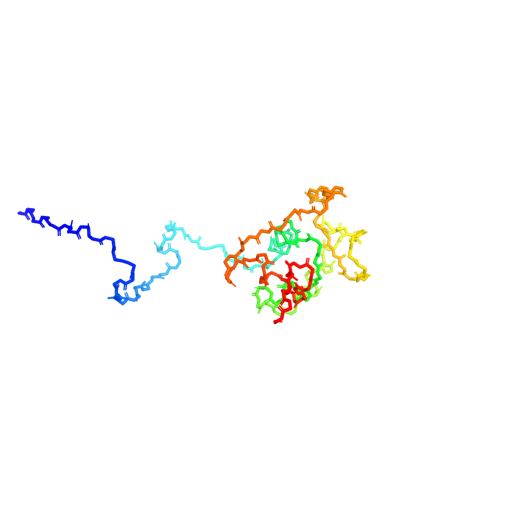2 THR A O 1
ATOM 595 N N . ARG A 1 83 ? 11.398 -4.312 -14.572 1.00 66.81 83 ARG A N 1
ATOM 596 C CA . ARG A 1 83 ? 11.896 -3.031 -14.067 1.00 66.81 83 ARG A CA 1
ATOM 597 C C . ARG A 1 83 ? 13.405 -3.119 -13.897 1.00 66.81 83 ARG A C 1
ATOM 599 O O . ARG A 1 83 ? 13.894 -4.021 -13.228 1.00 66.81 83 ARG A O 1
ATOM 606 N N . THR A 1 84 ? 14.115 -2.174 -14.505 1.00 56.25 84 THR A N 1
ATOM 607 C CA . THR A 1 84 ? 15.577 -2.180 -14.675 1.00 56.25 84 THR A CA 1
ATOM 608 C C . THR A 1 84 ? 16.352 -2.082 -13.356 1.00 56.25 84 THR A C 1
ATOM 610 O O . THR A 1 84 ? 17.521 -2.454 -13.294 1.00 56.25 84 THR A O 1
ATOM 613 N N . ALA A 1 85 ? 15.727 -1.607 -12.274 1.00 61.00 85 ALA A N 1
ATOM 614 C CA . ALA A 1 85 ? 16.386 -1.540 -10.975 1.00 61.00 85 ALA A CA 1
ATOM 615 C C . ALA A 1 85 ? 16.605 -2.953 -10.392 1.00 61.00 85 ALA A C 1
ATOM 617 O O . ALA A 1 85 ? 15.660 -3.687 -10.108 1.00 61.00 85 ALA A O 1
ATOM 618 N N . MET A 1 86 ? 17.870 -3.310 -10.151 1.00 55.81 86 MET A N 1
ATOM 619 C CA . MET A 1 86 ? 18.301 -4.634 -9.665 1.00 55.81 86 MET A CA 1
ATOM 620 C C . MET A 1 86 ? 17.650 -5.094 -8.345 1.00 55.81 86 MET A C 1
ATOM 622 O O . MET A 1 86 ? 17.692 -6.279 -8.020 1.00 55.81 86 MET A O 1
ATOM 626 N N . SER A 1 87 ? 17.046 -4.187 -7.572 1.00 68.50 87 SER A N 1
ATOM 627 C CA . SER A 1 87 ? 16.381 -4.479 -6.294 1.00 68.50 87 SER A CA 1
ATOM 628 C C . SER A 1 87 ? 14.862 -4.679 -6.401 1.00 68.50 87 SER A C 1
ATOM 630 O O . SER A 1 87 ? 14.182 -4.762 -5.378 1.00 68.50 87 SER A O 1
ATOM 632 N N . CYS A 1 88 ? 14.310 -4.739 -7.615 1.00 71.00 88 CYS A N 1
ATOM 633 C CA . CYS A 1 88 ? 12.872 -4.884 -7.825 1.00 71.00 88 CYS A CA 1
ATOM 634 C C . CYS A 1 88 ? 12.421 -6.333 -7.732 1.00 71.00 88 CYS A C 1
ATOM 636 O O . CYS A 1 88 ? 12.998 -7.223 -8.362 1.00 71.00 88 CYS A O 1
ATOM 638 N N . TRP A 1 89 ? 11.309 -6.544 -7.040 1.00 76.88 89 TRP A N 1
ATOM 639 C CA . TRP A 1 89 ? 10.699 -7.853 -6.895 1.00 76.88 89 TRP A CA 1
ATOM 640 C C . TRP A 1 89 ? 9.258 -7.852 -7.353 1.00 76.88 89 TRP A C 1
ATOM 642 O O . TRP A 1 89 ? 8.570 -6.839 -7.286 1.00 76.88 89 TRP A O 1
ATOM 652 N N . THR A 1 90 ? 8.797 -9.022 -7.769 1.00 77.50 90 THR A N 1
ATOM 653 C CA . THR A 1 90 ? 7.384 -9.305 -8.003 1.00 77.50 90 THR A CA 1
ATOM 654 C C . THR A 1 90 ? 6.938 -10.468 -7.125 1.00 77.50 90 THR A C 1
ATOM 656 O O . THR A 1 90 ? 7.759 -11.310 -6.737 1.00 77.50 90 THR A O 1
ATOM 659 N N . ALA A 1 91 ? 5.649 -10.522 -6.790 1.00 78.69 91 ALA A N 1
ATOM 660 C CA . ALA A 1 91 ? 5.090 -11.685 -6.115 1.00 78.69 91 ALA A CA 1
ATOM 661 C C . ALA A 1 91 ? 5.204 -12.913 -7.034 1.00 78.69 91 ALA A C 1
ATOM 663 O O . ALA A 1 91 ? 4.955 -12.815 -8.233 1.00 78.69 91 ALA A O 1
ATOM 664 N N . ARG A 1 92 ? 5.547 -14.092 -6.493 1.00 73.50 92 ARG A N 1
ATOM 665 C CA . ARG A 1 92 ? 5.644 -15.322 -7.315 1.00 73.50 92 ARG A CA 1
ATOM 666 C C . ARG A 1 92 ? 4.353 -15.666 -8.057 1.00 73.50 92 ARG A C 1
ATOM 668 O O . ARG A 1 92 ? 4.418 -16.211 -9.148 1.00 73.50 92 ARG A O 1
ATOM 675 N N . CYS A 1 93 ? 3.206 -15.351 -7.461 1.00 68.44 93 CYS A N 1
ATOM 676 C CA . CYS A 1 93 ? 1.890 -15.584 -8.054 1.00 68.44 93 CYS A CA 1
ATOM 677 C C . CYS A 1 93 ? 1.342 -14.340 -8.771 1.00 68.44 93 CYS A C 1
ATOM 679 O O . CYS A 1 93 ? 0.132 -14.242 -8.966 1.00 68.44 93 CYS A O 1
ATOM 681 N N . ALA A 1 94 ? 2.193 -13.361 -9.101 1.00 69.38 94 ALA A N 1
ATOM 682 C CA . ALA A 1 94 ? 1.752 -12.187 -9.837 1.00 69.38 94 ALA A CA 1
ATOM 683 C C . ALA A 1 94 ? 1.259 -12.593 -11.237 1.00 69.38 94 ALA A C 1
ATOM 685 O O . ALA A 1 94 ? 1.876 -13.450 -11.880 1.00 69.38 94 ALA A O 1
ATOM 686 N N . PRO A 1 95 ? 0.165 -11.986 -11.727 1.00 68.06 95 PRO A N 1
ATOM 687 C CA . PRO A 1 95 ? -0.283 -12.214 -13.091 1.00 68.06 95 PRO A CA 1
ATOM 688 C C . PRO A 1 95 ? 0.795 -11.773 -14.090 1.00 68.06 95 PRO A C 1
ATOM 690 O O . PRO A 1 95 ? 1.540 -10.820 -13.850 1.00 68.06 95 PRO A O 1
ATOM 693 N N . ALA A 1 96 ? 0.872 -12.467 -15.228 1.00 69.12 96 ALA A N 1
ATOM 694 C CA . ALA A 1 96 ? 1.779 -12.091 -16.306 1.00 69.12 96 ALA A CA 1
ATOM 695 C C . ALA A 1 96 ? 1.463 -10.672 -16.805 1.00 69.12 96 ALA A C 1
ATOM 697 O O . ALA A 1 96 ? 0.296 -10.286 -16.925 1.00 69.12 96 ALA A O 1
ATOM 698 N N . ARG A 1 97 ? 2.506 -9.897 -17.125 1.00 69.06 97 ARG A N 1
ATOM 699 C CA . ARG A 1 97 ? 2.326 -8.559 -17.693 1.00 69.06 97 ARG A CA 1
ATOM 700 C C . ARG A 1 97 ? 1.658 -8.677 -19.073 1.00 69.06 97 ARG A C 1
ATOM 702 O O . ARG A 1 97 ? 2.094 -9.505 -19.874 1.00 69.06 97 ARG A O 1
ATOM 709 N N . PRO A 1 98 ? 0.645 -7.849 -19.385 1.00 69.06 98 PRO A N 1
ATOM 710 C CA . PRO A 1 98 ? 0.097 -7.791 -20.734 1.00 69.06 98 PRO A CA 1
ATOM 711 C C . PRO A 1 98 ? 1.181 -7.373 -21.738 1.00 69.06 98 PRO A C 1
ATOM 713 O O . PRO A 1 98 ? 2.011 -6.512 -21.448 1.00 69.06 98 PRO A O 1
ATOM 716 N N . GLN A 1 99 ? 1.160 -7.981 -22.927 1.00 72.12 99 GLN A N 1
ATOM 717 C CA . GLN A 1 99 ? 2.140 -7.718 -23.994 1.00 72.12 99 GLN A CA 1
ATOM 718 C C . GLN A 1 99 ? 2.070 -6.276 -24.514 1.00 72.12 99 GLN A C 1
ATOM 720 O O . GLN A 1 99 ? 3.064 -5.739 -24.996 1.00 72.12 99 GLN A O 1
ATOM 725 N N . HIS A 1 100 ? 0.908 -5.637 -24.373 1.00 76.31 100 HIS A N 1
ATOM 726 C CA . HIS A 1 100 ? 0.682 -4.254 -24.766 1.00 76.31 100 HIS A CA 1
ATOM 727 C C . HIS A 1 100 ? 0.459 -3.373 -23.532 1.00 76.31 100 HIS A C 1
ATOM 729 O O . HIS A 1 100 ? -0.232 -3.800 -22.598 1.00 76.31 100 HIS A O 1
ATOM 735 N N . PRO A 1 101 ? 1.022 -2.150 -23.504 1.00 72.69 101 PRO A N 1
ATOM 736 C CA . PRO A 1 101 ? 0.732 -1.196 -22.444 1.00 72.69 101 PRO A CA 1
ATOM 737 C C . PRO A 1 101 ? -0.771 -0.901 -22.401 1.00 72.69 101 PRO A C 1
ATOM 739 O O . PRO A 1 101 ? -1.436 -0.820 -23.435 1.00 72.69 101 PRO A O 1
ATOM 742 N N . ALA A 1 102 ? -1.309 -0.757 -21.190 1.00 75.62 102 ALA A N 1
ATOM 743 C CA . ALA A 1 102 ? -2.692 -0.340 -21.019 1.00 75.62 102 ALA A CA 1
ATOM 744 C C . ALA A 1 102 ? -2.883 1.066 -21.612 1.00 75.62 102 ALA A C 1
ATOM 746 O O . ALA A 1 102 ? -2.009 1.922 -21.474 1.00 75.62 102 ALA A O 1
ATOM 747 N N . GLY A 1 103 ? -4.027 1.303 -22.258 1.00 83.12 103 GLY A N 1
ATOM 748 C CA . GLY A 1 103 ? -4.385 2.642 -22.724 1.00 83.12 103 GLY A CA 1
ATOM 749 C C . GLY A 1 103 ? -4.551 3.640 -21.562 1.00 83.12 103 GLY A C 1
ATOM 750 O O . GLY A 1 103 ? -4.688 3.213 -20.409 1.00 83.12 103 GLY A O 1
ATOM 751 N N . PRO A 1 104 ? -4.570 4.956 -21.849 1.00 85.62 104 PRO A N 1
ATOM 752 C CA . PRO A 1 104 ? -4.726 5.998 -20.834 1.00 85.62 104 PRO A CA 1
ATOM 753 C C . PRO A 1 104 ? -5.996 5.828 -19.988 1.00 85.62 104 PRO A C 1
ATOM 755 O O . PRO A 1 104 ? -7.038 5.404 -20.492 1.00 85.62 104 PRO A O 1
ATOM 758 N N . ARG A 1 105 ? -5.920 6.182 -18.698 1.00 84.62 105 ARG A N 1
ATOM 759 C CA . ARG A 1 105 ? -7.047 6.142 -17.751 1.00 84.62 105 ARG A CA 1
ATOM 760 C C . ARG A 1 105 ? -7.094 7.421 -16.924 1.00 84.62 105 ARG A C 1
ATOM 762 O O . ARG A 1 105 ? -6.058 7.885 -16.459 1.00 84.62 105 ARG A O 1
ATOM 769 N N . PHE A 1 106 ? -8.294 7.949 -16.696 1.00 87.06 106 PHE A N 1
ATOM 770 C CA . PHE A 1 106 ? -8.504 9.002 -15.705 1.00 87.06 106 PHE A CA 1
ATOM 771 C C . PHE A 1 106 ? -8.533 8.380 -14.311 1.00 87.06 106 PHE A C 1
ATOM 773 O O . PHE A 1 106 ? -9.372 7.525 -14.030 1.00 87.06 106 PHE A O 1
ATOM 780 N N . LEU A 1 107 ? -7.607 8.805 -13.456 1.00 86.25 107 LEU A N 1
ATOM 781 C CA . LEU A 1 107 ? -7.496 8.346 -12.077 1.00 86.25 107 LEU A CA 1
ATOM 782 C C . LEU A 1 107 ? -7.784 9.513 -11.124 1.00 86.25 107 LEU A C 1
ATOM 784 O O . LEU A 1 107 ? -7.335 10.632 -11.385 1.00 86.25 107 LEU A O 1
ATOM 788 N N . PRO A 1 108 ? -8.512 9.284 -10.018 1.00 87.19 108 PRO A N 1
ATOM 789 C CA . PRO A 1 108 ? -8.624 10.270 -8.952 1.00 87.19 108 PRO A CA 1
ATOM 790 C C . PRO A 1 108 ? -7.253 10.639 -8.374 1.00 87.19 108 PRO A C 1
ATOM 792 O O . PRO A 1 108 ? -6.347 9.811 -8.322 1.00 87.19 108 PRO A O 1
ATOM 795 N N . ALA A 1 109 ? -7.126 11.857 -7.838 1.00 83.69 109 ALA A N 1
ATOM 796 C CA . ALA A 1 109 ? -5.867 12.351 -7.266 1.00 83.69 109 ALA A CA 1
ATOM 797 C C . ALA A 1 109 ? -5.297 11.471 -6.131 1.00 83.69 109 ALA A C 1
ATOM 799 O O . ALA A 1 109 ? -4.093 11.472 -5.894 1.00 83.69 109 ALA A O 1
ATOM 800 N N . HIS A 1 110 ? -6.158 10.713 -5.445 1.00 85.38 110 HIS A N 1
ATOM 801 C CA . HIS A 1 110 ? -5.792 9.829 -4.333 1.00 85.38 110 HIS A CA 1
ATOM 802 C C . HIS A 1 110 ? -5.930 8.343 -4.685 1.00 85.38 110 HIS A C 1
ATOM 804 O O . HIS A 1 110 ? -6.124 7.510 -3.801 1.00 85.38 110 HIS A O 1
ATOM 810 N N . ASP A 1 111 ? -5.870 7.999 -5.972 1.00 88.12 111 ASP A N 1
ATOM 811 C CA . ASP A 1 111 ? -5.828 6.600 -6.374 1.00 88.12 111 ASP A CA 1
ATOM 812 C C . ASP A 1 111 ? -4.500 5.957 -5.949 1.00 88.12 111 ASP A C 1
ATOM 814 O O . ASP A 1 111 ? -3.417 6.512 -6.159 1.00 88.12 111 ASP A O 1
ATOM 818 N N . ASN A 1 112 ? -4.568 4.759 -5.368 1.00 86.69 112 ASN A N 1
ATOM 819 C CA . ASN A 1 112 ? -3.380 4.046 -4.907 1.00 86.69 112 ASN A CA 1
ATOM 820 C C . ASN A 1 112 ? -2.419 3.691 -6.045 1.00 86.69 112 ASN A C 1
ATOM 822 O O . ASN A 1 112 ? -1.228 3.562 -5.784 1.00 86.69 112 ASN A O 1
ATOM 826 N N . VAL A 1 113 ? 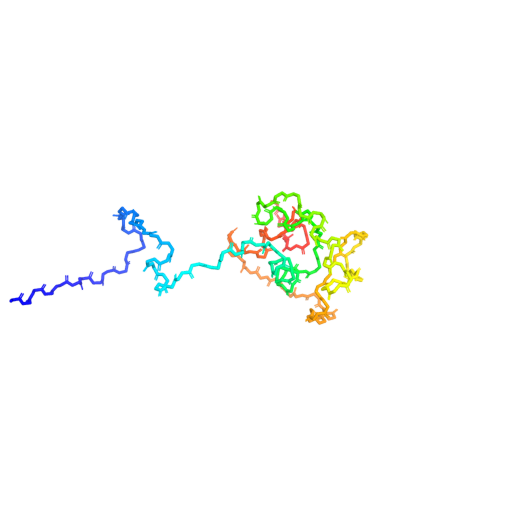-2.877 3.599 -7.296 1.00 83.00 113 VAL A N 1
ATOM 827 C CA . VAL A 1 113 ? -1.985 3.434 -8.455 1.00 83.00 113 VAL A CA 1
ATOM 828 C C . VAL A 1 113 ? -0.959 4.573 -8.531 1.00 83.00 113 VAL A C 1
ATOM 830 O O . VAL A 1 113 ? 0.195 4.325 -8.871 1.00 83.00 113 VAL A O 1
ATOM 833 N N . LEU A 1 114 ? -1.344 5.794 -8.142 1.00 84.19 114 LEU A N 1
ATOM 834 C CA . LEU A 1 114 ? -0.464 6.967 -8.116 1.00 84.19 114 LEU A CA 1
ATOM 835 C C . LEU A 1 114 ? 0.370 7.065 -6.832 1.00 84.19 114 LEU A C 1
ATOM 837 O O . LEU A 1 114 ? 1.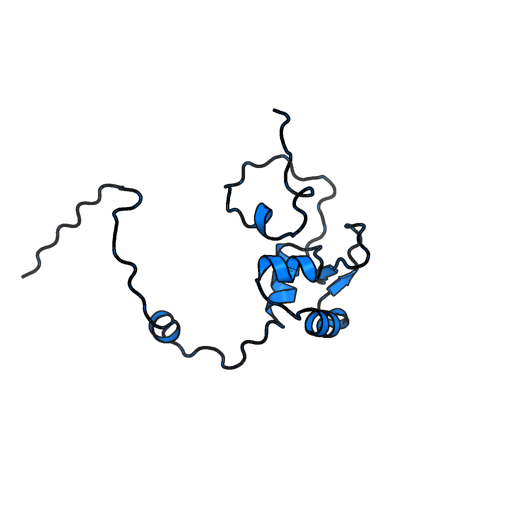402 7.728 -6.823 1.00 84.19 114 LEU A O 1
ATOM 841 N N . LEU A 1 115 ? -0.068 6.441 -5.735 1.00 86.12 115 LEU A N 1
ATOM 842 C CA . LEU A 1 115 ? 0.541 6.607 -4.408 1.00 86.12 115 LEU A CA 1
ATOM 843 C C . LEU A 1 115 ? 1.394 5.415 -3.957 1.00 86.12 115 LEU A C 1
ATOM 845 O O . LEU A 1 115 ? 2.195 5.558 -3.036 1.00 86.12 115 LEU A O 1
ATOM 849 N N . ALA A 1 116 ? 1.242 4.250 -4.588 1.00 87.06 116 ALA A N 1
ATOM 850 C CA . ALA A 1 116 ? 1.866 3.011 -4.134 1.00 87.06 116 ALA A CA 1
ATOM 851 C C . ALA A 1 116 ? 3.373 2.918 -4.412 1.00 87.06 116 ALA A C 1
ATOM 853 O O . ALA A 1 116 ? 4.017 2.051 -3.829 1.00 87.06 116 ALA A O 1
ATOM 854 N N . HIS A 1 117 ? 3.944 3.780 -5.260 1.00 87.06 117 HIS A N 1
ATOM 855 C CA . HIS A 1 117 ? 5.368 3.771 -5.609 1.00 87.06 117 HIS A CA 1
ATOM 856 C C . HIS A 1 117 ? 6.068 5.074 -5.231 1.00 87.06 117 HIS A C 1
ATOM 858 O O . HIS A 1 117 ? 5.470 6.155 -5.234 1.00 87.06 117 HIS A O 1
ATOM 864 N N . THR A 1 118 ? 7.366 4.966 -4.936 1.00 85.31 118 THR A N 1
ATOM 865 C CA . THR A 1 118 ? 8.200 6.139 -4.657 1.00 85.31 118 THR A CA 1
ATOM 866 C C . THR A 1 118 ? 8.438 6.950 -5.924 1.00 85.31 118 THR A C 1
ATOM 868 O O . THR A 1 118 ? 8.326 8.172 -5.904 1.00 85.31 118 THR A O 1
ATOM 871 N N . ASP A 1 119 ? 8.773 6.259 -7.014 1.00 81.69 119 ASP A N 1
ATOM 872 C CA . ASP A 1 119 ? 8.848 6.833 -8.352 1.00 81.69 119 ASP A CA 1
ATOM 873 C C . ASP A 1 119 ? 7.524 6.573 -9.074 1.00 81.69 119 ASP A C 1
ATOM 875 O O . ASP A 1 119 ? 7.065 5.434 -9.158 1.00 81.69 119 ASP A O 1
ATOM 879 N N . ARG A 1 120 ? 6.893 7.645 -9.548 1.00 78.00 120 ARG A N 1
ATOM 880 C CA . ARG A 1 120 ? 5.554 7.635 -10.151 1.00 78.00 120 ARG A CA 1
ATOM 881 C C . ARG A 1 120 ? 5.597 7.904 -11.653 1.00 78.00 120 ARG A C 1
ATOM 883 O O . ARG A 1 120 ? 4.549 7.915 -12.297 1.00 78.00 120 ARG A O 1
ATOM 890 N N . ASN A 1 121 ? 6.791 8.087 -12.218 1.00 74.56 121 ASN A N 1
ATOM 891 C CA . ASN A 1 121 ? 6.967 8.342 -13.648 1.00 74.56 121 ASN A CA 1
ATOM 892 C C . ASN A 1 121 ? 6.475 7.166 -14.507 1.00 74.56 121 ASN A C 1
ATOM 894 O O . ASN A 1 121 ? 6.053 7.365 -15.639 1.00 74.56 121 ASN A O 1
ATOM 898 N N . ASP A 1 122 ? 6.456 5.953 -13.946 1.00 66.50 122 ASP A N 1
ATOM 899 C CA . ASP A 1 122 ? 5.961 4.751 -14.624 1.00 66.50 122 ASP A CA 1
ATOM 900 C C . ASP A 1 122 ? 4.428 4.731 -14.810 1.00 66.50 122 ASP A C 1
ATOM 902 O O . ASP A 1 122 ? 3.921 3.966 -15.632 1.00 66.50 122 ASP A O 1
ATOM 906 N N . VAL A 1 123 ? 3.676 5.536 -14.045 1.00 69.50 123 VAL A N 1
ATOM 907 C CA . VAL A 1 123 ? 2.198 5.520 -14.031 1.00 69.50 123 VAL A CA 1
ATOM 908 C C . VAL A 1 123 ? 1.558 6.837 -14.465 1.00 69.50 123 VAL A C 1
ATOM 910 O O . VAL A 1 123 ? 0.395 6.839 -14.869 1.00 69.50 123 VAL A O 1
ATOM 913 N N . GLN A 1 124 ? 2.289 7.950 -14.396 1.00 61.84 124 GLN A N 1
ATOM 914 C CA . GLN A 1 124 ? 1.767 9.276 -14.706 1.00 61.84 124 GLN A CA 1
ATOM 915 C C . GLN A 1 124 ? 2.286 9.771 -16.059 1.00 61.84 124 GLN A C 1
ATOM 917 O O . GLN A 1 124 ? 3.481 9.970 -16.251 1.00 61.84 124 GLN A O 1
ATOM 922 N N . LEU A 1 125 ? 1.362 10.041 -16.982 1.00 59.84 125 LEU A N 1
ATOM 923 C CA . LEU A 1 125 ? 1.636 10.877 -18.146 1.00 59.84 125 LEU A CA 1
ATOM 924 C C . LEU A 1 125 ? 1.374 12.327 -17.743 1.00 59.84 125 LEU A C 1
ATOM 926 O O . LEU A 1 125 ? 0.224 12.725 -17.560 1.00 59.84 125 LEU A O 1
ATOM 930 N N . THR A 1 126 ? 2.432 13.112 -17.572 1.00 56.72 126 THR A N 1
ATOM 931 C CA . THR A 1 126 ? 2.301 14.561 -17.401 1.00 56.72 126 THR A CA 1
ATOM 932 C C . THR A 1 126 ? 2.054 15.171 -18.776 1.00 56.72 126 THR A C 1
ATOM 934 O O . THR A 1 126 ? 2.908 15.071 -19.657 1.00 56.72 126 THR A O 1
ATOM 937 N N . LEU A 1 127 ? 0.872 15.755 -18.985 1.00 53.47 127 LEU A N 1
ATOM 938 C CA . LEU A 1 127 ? 0.632 16.579 -20.168 1.00 53.47 127 LEU A CA 1
ATOM 939 C C . LEU A 1 127 ? 1.495 17.847 -20.047 1.00 53.47 127 LEU A C 1
ATOM 941 O O . LEU A 1 127 ? 1.588 18.385 -18.942 1.00 53.47 127 LEU A O 1
ATOM 945 N N . PRO A 1 128 ? 2.158 18.296 -21.127 1.00 45.62 128 PRO A N 1
ATOM 946 C CA . PRO A 1 128 ? 2.869 19.569 -21.109 1.00 45.62 128 PRO A CA 1
ATOM 947 C C . PRO A 1 128 ? 1.889 20.717 -20.829 1.00 45.62 128 PRO A C 1
ATOM 949 O O . PRO A 1 128 ? 0.710 20.607 -21.178 1.00 45.62 128 PRO A O 1
ATOM 952 N N . GLU A 1 129 ? 2.388 21.773 -20.178 1.00 52.44 129 GLU A N 1
ATOM 953 C CA . GLU A 1 129 ? 1.617 22.998 -19.904 1.00 52.44 129 GLU A CA 1
ATOM 954 C C . GLU A 1 129 ? 1.162 23.717 -21.179 1.00 52.44 129 GLU A C 1
ATOM 956 O O . GLU A 1 129 ? 1.924 23.707 -22.177 1.00 52.44 129 GLU A O 1
#

Sequence (129 aa):
MRSGRISAGLALGVGGQATCTTAEAWLGRSLEPDSSPGAMVPRYLAAFGPATVRDVQVWSGLTRLGEMAERLRPRACAPSATRTAMSCWTARCAPARPQHPAGPRFLPAHDNVLLAHTDRNDVQLTLPE

Foldseek 3Di:
DDDDDDPDDPDDDDDDDDDDDDPCVVVVHDDDPDPDCLVVVLVLLQVQDQAAPVLQCQLVVDPPCVVSCVVCCVPFWDQDPPDPPRRTTHGPPHDDDDPDDDDDDDDPPPDCLQRSGPDRPVPDDDDDD

pLDDT: mean 76.6, std 14.77, range [38.31, 97.12]

Radius of gyration: 20.77 Å; chains: 1; bounding box: 62×41×45 Å

Secondary structure (DSSP, 8-state):
-----------TT---PPPP--HHHHHTSPPPS---GGGHHHHHHHHH-SB-HHHHHHHH----THHHHHHHHHHHEEE-SSSSSTT-EEETTPPPPPSSPPPP----TT-HHHHS-S--TTT------